Protein AF-A0A2H9LS43-F1 (afdb_monomer_lite)

Sequence (42 aa):
MLGSCAIIAVDEKHNIVDVATNIAKFFEYESCGKCTPCREGT

pLDDT: mean 93.36, std 8.77, range [47.84, 97.81]

Structure (mmCIF, N/CA/C/O backbone):
data_AF-A0A2H9LS43-F1
#
_entry.id   AF-A0A2H9LS43-F1
#
loop_
_atom_site.group_PDB
_atom_site.id
_atom_site.type_symbol
_atom_site.label_atom_id
_atom_site.label_alt_id
_atom_site.label_comp_id
_atom_site.label_asym_id
_atom_site.label_entity_id
_atom_site.label_seq_id
_atom_site.pdbx_PDB_ins_code
_atom_site.Cartn_x
_atom_site.Cartn_y
_atom_site.Cartn_z
_atom_site.occupancy
_atom_site.B_iso_or_equiv
_atom_site.auth_seq_id
_atom_site.auth_comp_id
_atom_site.auth_asym_id
_atom_site.auth_atom_id
_atom_site.pdbx_PDB_model_num
ATOM 1 N N . MET A 1 1 ? 0.239 -6.218 -13.017 1.00 47.84 1 MET A N 1
ATOM 2 C CA . MET A 1 1 ? 1.694 -6.496 -12.998 1.00 47.84 1 MET A CA 1
ATOM 3 C C . MET A 1 1 ? 1.972 -7.334 -11.752 1.00 47.84 1 MET A C 1
ATOM 5 O O . MET A 1 1 ? 1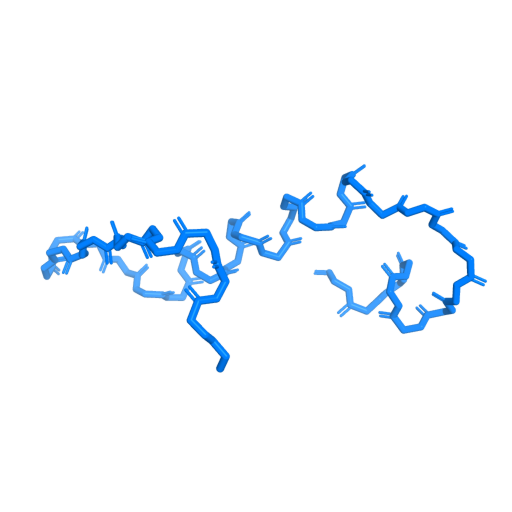.407 -6.996 -10.724 1.00 47.84 1 MET A O 1
ATOM 9 N N . LEU A 1 2 ? 2.745 -8.424 -11.832 1.00 76.12 2 LEU A N 1
ATOM 10 C CA . LEU A 1 2 ? 2.997 -9.340 -10.696 1.00 76.12 2 LEU A CA 1
ATOM 11 C C . LEU A 1 2 ? 4.001 -8.797 -9.662 1.00 76.12 2 LEU A C 1
ATOM 13 O O . LEU A 1 2 ? 4.072 -9.324 -8.557 1.00 76.12 2 LEU A O 1
ATOM 17 N N . GLY A 1 3 ? 4.718 -7.713 -9.986 1.00 88.12 3 GLY A N 1
ATOM 18 C CA . GLY A 1 3 ? 5.538 -6.969 -9.024 1.00 88.12 3 GLY A CA 1
ATOM 19 C C . GLY A 1 3 ? 6.492 -7.870 -8.233 1.00 88.12 3 GLY A C 1
ATOM 20 O O . GLY A 1 3 ? 7.088 -8.787 -8.784 1.00 88.12 3 GLY A O 1
ATOM 21 N N . SER A 1 4 ? 6.611 -7.632 -6.933 1.00 95.44 4 SER A N 1
ATOM 22 C CA . SER A 1 4 ? 7.403 -8.424 -5.981 1.00 95.44 4 SER A CA 1
ATOM 23 C C . SER A 1 4 ? 6.805 -9.798 -5.629 1.00 95.44 4 SER A C 1
ATOM 25 O O . SER A 1 4 ? 7.307 -10.458 -4.723 1.00 95.44 4 SER A O 1
ATOM 27 N N . CYS A 1 5 ? 5.720 -10.222 -6.287 1.00 95.31 5 CYS A N 1
ATOM 28 C CA . CYS A 1 5 ? 4.909 -11.383 -5.904 1.00 95.31 5 CYS A CA 1
ATOM 29 C C . CYS A 1 5 ? 4.407 -11.339 -4.443 1.00 95.31 5 CYS A C 1
ATOM 31 O O . CYS A 1 5 ? 4.115 -12.380 -3.856 1.00 95.31 5 CYS A O 1
ATOM 33 N N . ALA A 1 6 ? 4.294 -10.145 -3.850 1.00 94.56 6 ALA A N 1
ATOM 34 C CA . ALA A 1 6 ? 3.759 -9.972 -2.504 1.00 94.56 6 ALA A CA 1
ATOM 35 C C . ALA A 1 6 ? 2.227 -10.088 -2.502 1.00 94.56 6 ALA A C 1
ATOM 37 O O . ALA A 1 6 ? 1.549 -9.503 -3.348 1.00 94.56 6 ALA A O 1
ATOM 38 N N . ILE A 1 7 ? 1.688 -10.815 -1.521 1.00 95.69 7 ILE A N 1
ATOM 39 C CA . ILE A 1 7 ? 0.247 -10.969 -1.302 1.00 95.69 7 ILE A CA 1
ATOM 40 C C . ILE A 1 7 ? -0.093 -10.368 0.061 1.00 95.69 7 ILE A C 1
ATOM 42 O O . ILE A 1 7 ? 0.484 -10.761 1.073 1.00 95.69 7 ILE A O 1
ATOM 46 N N . ILE A 1 8 ? -1.044 -9.434 0.083 1.00 95.12 8 ILE A N 1
ATOM 47 C CA . ILE A 1 8 ? -1.602 -8.863 1.313 1.00 95.12 8 ILE A CA 1
ATOM 48 C C . ILE A 1 8 ? -3.007 -9.439 1.486 1.00 95.12 8 ILE A C 1
ATOM 50 O O . ILE A 1 8 ? -3.898 -9.147 0.690 1.00 95.12 8 ILE A O 1
ATOM 54 N N . ALA A 1 9 ? -3.194 -10.277 2.505 1.00 96.56 9 ALA A N 1
ATOM 55 C CA . ALA A 1 9 ? -4.502 -10.803 2.880 1.00 96.56 9 ALA A CA 1
ATOM 56 C C . ALA A 1 9 ? -5.153 -9.880 3.920 1.00 96.56 9 ALA A C 1
ATOM 58 O O . ALA A 1 9 ? -4.517 -9.520 4.911 1.00 96.56 9 ALA A O 1
ATOM 59 N N . VAL A 1 10 ? -6.413 -9.506 3.695 1.00 97.25 10 VAL A N 1
ATOM 60 C CA . VAL A 1 10 ? -7.184 -8.625 4.581 1.00 97.25 10 VAL A CA 1
ATOM 61 C C . VAL A 1 10 ? -8.468 -9.345 4.982 1.00 97.25 10 VAL A C 1
ATOM 63 O O . VAL A 1 10 ? -9.219 -9.787 4.117 1.00 97.25 10 VAL A O 1
ATOM 66 N N . ASP A 1 11 ? -8.683 -9.484 6.289 1.00 96.88 11 ASP A N 1
ATOM 67 C CA . ASP A 1 11 ? -9.879 -10.097 6.883 1.00 96.88 11 ASP A CA 1
ATOM 68 C C . ASP A 1 11 ? -11.004 -9.062 7.071 1.00 96.88 11 ASP A C 1
ATOM 70 O O . ASP A 1 11 ? -10.749 -7.860 7.156 1.00 96.88 11 ASP A O 1
ATOM 74 N N . GLU A 1 12 ? -12.242 -9.528 7.216 1.00 96.69 12 GLU A N 1
ATOM 75 C CA . GLU A 1 12 ? -13.471 -8.727 7.344 1.00 96.69 12 GLU A CA 1
ATOM 76 C C . GLU A 1 12 ? -13.499 -7.783 8.557 1.00 96.69 12 GLU A C 1
ATOM 78 O O . GLU A 1 12 ? -14.282 -6.836 8.608 1.00 96.69 12 GLU A O 1
ATOM 83 N N . LYS A 1 13 ? -12.606 -8.000 9.525 1.00 97.81 13 LYS A N 1
ATOM 84 C CA . LYS A 1 13 ? -12.416 -7.118 10.684 1.00 97.81 13 LYS A CA 1
ATOM 85 C C . LYS A 1 13 ? -11.728 -5.795 10.343 1.00 97.81 13 LYS A C 1
ATOM 87 O O . LYS A 1 13 ? -11.711 -4.901 11.185 1.00 97.81 13 LYS A O 1
ATOM 92 N N . HIS A 1 14 ? -11.142 -5.670 9.152 1.00 96.88 14 HIS A N 1
ATOM 93 C CA . HIS A 1 14 ? -10.447 -4.463 8.718 1.00 96.88 14 HIS A CA 1
ATOM 94 C C . HIS A 1 14 ? -11.260 -3.716 7.664 1.00 96.88 14 HIS A C 1
ATOM 96 O O . HIS A 1 14 ? -11.716 -4.285 6.674 1.00 96.88 14 HIS A O 1
ATOM 102 N N . ASN A 1 15 ? -11.387 -2.405 7.845 1.00 97.38 15 ASN A N 1
ATOM 103 C CA . ASN A 1 15 ? -11.984 -1.538 6.844 1.00 97.38 15 ASN A CA 1
ATOM 104 C C . ASN A 1 15 ? -11.014 -1.350 5.668 1.00 97.38 15 ASN A C 1
ATOM 106 O O . ASN A 1 15 ? -9.898 -0.853 5.830 1.00 97.38 15 ASN A O 1
ATOM 110 N N . ILE A 1 16 ? -11.459 -1.710 4.464 1.00 97.06 16 ILE A N 1
ATOM 111 C CA . ILE A 1 16 ? -10.639 -1.623 3.253 1.00 97.06 16 ILE A CA 1
ATOM 112 C C . ILE A 1 16 ? -10.248 -0.180 2.894 1.00 97.06 16 ILE A C 1
ATOM 114 O O . ILE A 1 16 ? -9.188 0.040 2.311 1.00 97.06 16 ILE A O 1
ATOM 118 N N . VAL A 1 17 ? -11.058 0.811 3.284 1.00 97.69 17 VAL A N 1
ATOM 119 C CA . VAL A 1 17 ? 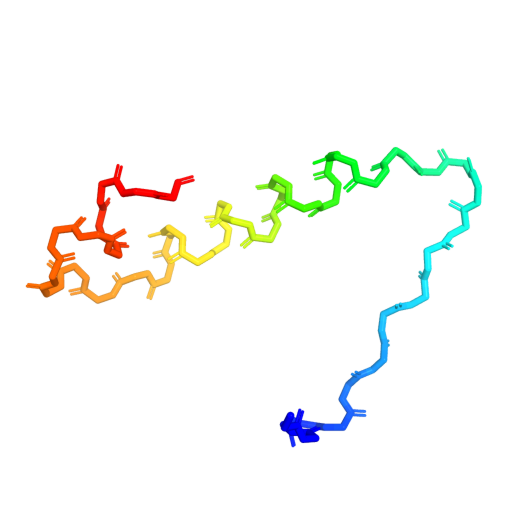-10.753 2.233 3.067 1.00 97.69 17 VAL A CA 1
ATOM 120 C C . VAL A 1 17 ? -9.551 2.659 3.905 1.00 97.69 17 VAL A C 1
ATOM 122 O O . VAL A 1 17 ? -8.670 3.359 3.404 1.00 97.69 17 VAL A O 1
ATOM 125 N N . ASP A 1 18 ? -9.465 2.187 5.147 1.00 97.56 18 ASP A N 1
ATOM 126 C CA . ASP A 1 18 ? -8.348 2.506 6.039 1.00 97.56 18 ASP A CA 1
ATOM 127 C C . ASP A 1 18 ? -7.050 1.865 5.533 1.00 97.56 18 ASP A C 1
ATOM 129 O O . ASP A 1 18 ? -6.001 2.510 5.520 1.00 97.56 18 ASP A O 1
ATOM 133 N N . VAL A 1 19 ? -7.127 0.630 5.022 1.00 97.62 19 VAL A N 1
ATOM 134 C CA . VAL A 1 19 ? -5.988 -0.060 4.390 1.00 97.62 19 VAL A CA 1
ATOM 135 C C . VAL A 1 19 ? -5.491 0.707 3.164 1.00 97.62 19 VAL A C 1
ATOM 137 O O . VAL A 1 19 ? -4.293 0.971 3.051 1.00 97.62 19 VAL A O 1
ATOM 1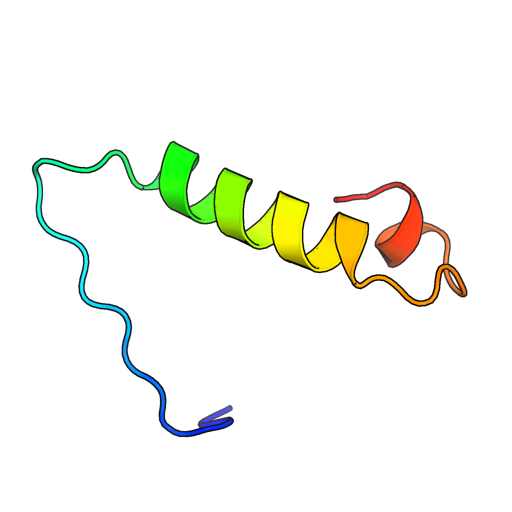40 N N . ALA A 1 20 ? -6.392 1.108 2.265 1.00 97.06 20 ALA A N 1
ATOM 141 C CA . ALA A 1 20 ? -6.032 1.878 1.076 1.00 97.06 20 ALA A CA 1
ATOM 142 C C . ALA A 1 20 ? -5.421 3.241 1.440 1.00 97.06 20 ALA A C 1
ATOM 144 O O . ALA A 1 20 ? -4.396 3.626 0.880 1.00 97.06 20 ALA A O 1
ATOM 145 N N . THR A 1 21 ? -5.996 3.929 2.429 1.00 96.69 21 THR A N 1
ATOM 146 C CA . THR A 1 21 ? -5.490 5.217 2.928 1.00 96.69 21 THR A CA 1
ATOM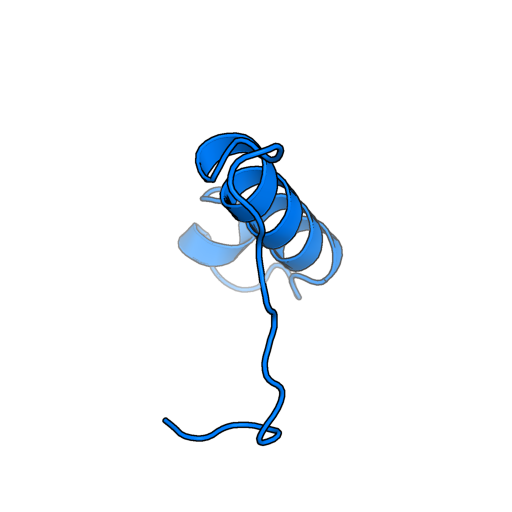 147 C C . THR A 1 21 ? -4.09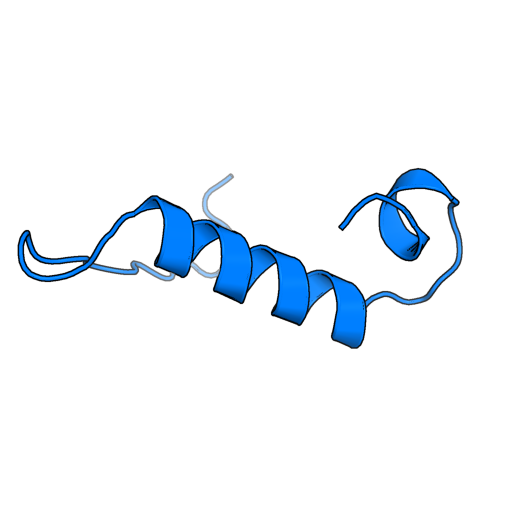9 5.072 3.542 1.00 96.69 21 THR A C 1
ATOM 149 O O . THR A 1 21 ? -3.237 5.923 3.343 1.00 96.69 21 THR A O 1
ATOM 152 N N . ASN A 1 22 ? -3.840 3.984 4.269 1.00 96.75 22 ASN A N 1
ATOM 153 C CA . ASN A 1 22 ? -2.521 3.722 4.838 1.00 96.75 22 ASN A CA 1
ATOM 154 C C . ASN A 1 22 ? -1.460 3.468 3.754 1.00 96.75 22 ASN A C 1
ATOM 156 O O . ASN A 1 22 ? -0.340 3.963 3.855 1.00 96.75 22 ASN A O 1
ATOM 160 N N . ILE A 1 23 ? -1.817 2.737 2.694 1.00 96.56 23 ILE A N 1
ATOM 161 C CA . ILE A 1 23 ? -0.927 2.509 1.546 1.00 96.56 23 ILE A CA 1
ATOM 162 C C . ILE A 1 23 ? -0.654 3.823 0.800 1.00 96.56 23 ILE A C 1
ATOM 164 O O . ILE A 1 23 ? 0.487 4.080 0.426 1.00 96.56 23 ILE A O 1
ATOM 168 N N . ALA A 1 24 ? -1.670 4.670 0.619 1.00 95.56 24 ALA A N 1
ATOM 169 C CA . ALA A 1 24 ? -1.507 5.992 0.018 1.00 95.56 24 ALA A CA 1
ATOM 170 C C . ALA A 1 24 ? -0.498 6.838 0.819 1.00 95.56 24 ALA A C 1
ATOM 172 O O . ALA A 1 24 ? 0.515 7.261 0.271 1.00 95.56 24 ALA A O 1
ATOM 173 N N . LYS A 1 25 ? -0.670 6.951 2.141 1.00 96.19 25 LYS A N 1
ATOM 174 C CA . LYS A 1 25 ? 0.272 7.668 3.023 1.00 96.19 25 LYS A CA 1
ATOM 175 C C . LYS A 1 25 ? 1.707 7.144 2.952 1.00 96.19 25 LYS A C 1
ATOM 177 O O . LYS A 1 25 ? 2.652 7.921 3.036 1.00 96.19 25 LYS A O 1
ATOM 182 N N . PHE A 1 26 ? 1.890 5.832 2.793 1.00 96.31 26 PHE A N 1
ATOM 183 C CA . PHE A 1 26 ? 3.222 5.265 2.579 1.00 96.31 26 PHE A CA 1
ATOM 184 C C . PHE A 1 26 ? 3.857 5.803 1.288 1.00 96.31 26 PHE A C 1
ATOM 186 O O . PHE A 1 26 ? 5.010 6.226 1.300 1.00 96.31 26 PHE A O 1
ATOM 193 N N . PHE A 1 27 ? 3.103 5.836 0.187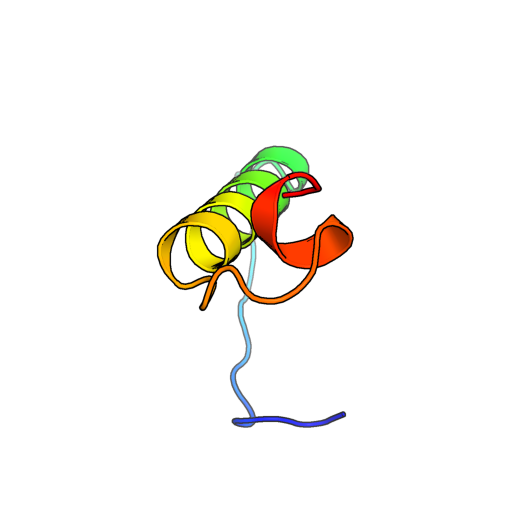 1.00 95.31 27 PHE A N 1
ATOM 194 C CA . PHE A 1 27 ? 3.593 6.378 -1.080 1.00 95.31 27 PHE A CA 1
ATOM 195 C C . PHE A 1 27 ? 3.779 7.897 -1.064 1.00 95.31 27 PHE A C 1
ATOM 197 O O . PHE A 1 27 ? 4.649 8.384 -1.778 1.00 95.31 27 PHE A O 1
ATOM 204 N N . GLU A 1 28 ? 3.020 8.633 -0.251 1.00 95.50 28 GLU A N 1
ATOM 205 C CA . GLU A 1 28 ? 3.256 10.057 0.006 1.00 95.50 28 GLU A CA 1
ATOM 206 C C . GLU A 1 28 ? 4.627 10.267 0.665 1.00 95.50 28 GLU A C 1
ATOM 208 O O . GLU A 1 28 ? 5.448 11.036 0.165 1.00 95.50 28 GLU A O 1
ATOM 213 N N . TYR A 1 29 ? 4.902 9.524 1.743 1.00 95.94 29 TYR A N 1
ATOM 214 C CA . TYR A 1 29 ? 6.156 9.614 2.492 1.00 95.94 29 TYR A CA 1
ATOM 215 C C . TYR A 1 29 ? 7.378 9.199 1.658 1.00 95.94 29 TYR A C 1
ATOM 217 O O . TYR A 1 29 ? 8.421 9.846 1.717 1.00 95.94 29 TYR A O 1
ATOM 225 N N . GLU A 1 30 ? 7.240 8.148 0.848 1.00 96.88 30 GLU A N 1
ATOM 226 C CA . GLU A 1 30 ? 8.306 7.633 -0.024 1.00 96.88 30 GLU A CA 1
ATOM 227 C C . GLU A 1 30 ? 8.367 8.333 -1.395 1.00 96.88 30 GLU A C 1
ATOM 229 O O . GLU A 1 30 ? 9.183 7.984 -2.255 1.00 96.88 30 GLU A O 1
ATOM 234 N N . SER A 1 31 ? 7.500 9.318 -1.644 1.00 96.12 31 SER A N 1
ATOM 235 C CA . SER A 1 31 ? 7.469 10.036 -2.915 1.00 96.12 31 SER A CA 1
ATOM 236 C C . SER A 1 31 ? 8.778 10.792 -3.138 1.00 96.12 31 SER A C 1
ATOM 238 O O . SER A 1 31 ? 9.235 11.569 -2.304 1.00 96.12 31 SER A O 1
ATOM 240 N N . CYS A 1 32 ? 9.357 10.667 -4.334 1.00 96.75 32 CYS A N 1
ATOM 241 C CA . CYS A 1 32 ? 10.523 11.468 -4.721 1.00 96.75 32 CYS A CA 1
ATOM 242 C C . CYS A 1 32 ? 10.179 12.945 -5.010 1.00 96.75 32 CYS A C 1
ATOM 244 O O . CYS A 1 32 ? 11.068 13.740 -5.317 1.00 96.75 32 CYS A O 1
ATOM 246 N N . GLY A 1 33 ? 8.890 13.311 -4.988 1.00 95.06 33 GLY A N 1
ATOM 247 C CA . GLY A 1 33 ? 8.414 14.691 -5.104 1.00 95.06 33 GLY A CA 1
ATOM 248 C C . GLY A 1 33 ? 8.491 15.318 -6.502 1.00 95.06 33 GLY A C 1
ATOM 249 O O . GLY A 1 33 ? 8.238 16.515 -6.647 1.00 95.06 33 GLY A O 1
ATOM 250 N N . LYS A 1 34 ? 8.829 14.553 -7.548 1.00 96.38 34 LYS A N 1
ATOM 251 C CA . LYS A 1 34 ? 9.135 15.098 -8.886 1.00 96.38 34 LYS A CA 1
ATOM 252 C C . LYS A 1 34 ? 7.917 15.614 -9.663 1.00 96.38 34 LYS A C 1
ATOM 254 O O . LYS A 1 34 ? 8.026 16.627 -10.350 1.00 96.38 34 LYS A O 1
ATOM 259 N N . CYS A 1 35 ? 6.776 14.929 -9.598 1.00 96.50 35 CYS A N 1
ATOM 260 C CA . CYS A 1 35 ? 5.562 15.302 -10.329 1.00 96.50 35 CYS A CA 1
ATOM 261 C C . CYS A 1 35 ? 4.412 15.622 -9.367 1.00 96.50 35 CYS A C 1
ATOM 263 O O . CYS A 1 35 ? 4.189 14.910 -8.392 1.00 96.50 35 CYS A O 1
ATOM 265 N N . THR A 1 36 ? 3.655 16.680 -9.671 1.00 95.06 36 THR A N 1
ATOM 266 C CA . THR A 1 36 ? 2.509 17.146 -8.873 1.00 95.06 36 THR A CA 1
ATOM 267 C C . THR A 1 36 ? 1.510 16.046 -8.500 1.00 95.06 36 THR A C 1
ATOM 269 O O . THR A 1 36 ? 1.187 15.966 -7.320 1.00 95.06 36 THR A O 1
ATOM 272 N N . PRO A 1 37 ? 1.057 15.153 -9.408 1.00 93.44 37 PRO A N 1
ATOM 273 C CA . PRO A 1 37 ? 0.105 14.112 -9.014 1.00 93.44 37 PRO A CA 1
ATOM 274 C C . PRO A 1 37 ? 0.655 13.145 -7.955 1.00 93.44 37 PRO A C 1
ATOM 276 O O . PRO A 1 37 ? -0.114 12.645 -7.152 1.00 93.44 37 PRO A O 1
ATOM 279 N N . CYS A 1 38 ? 1.967 12.896 -7.922 1.00 91.88 38 CYS A N 1
ATOM 280 C CA . CYS A 1 38 ? 2.588 11.983 -6.955 1.00 91.88 38 CYS A CA 1
ATOM 281 C C . CYS A 1 38 ? 3.036 12.687 -5.663 1.00 91.88 38 CYS A C 1
ATOM 283 O O . CYS A 1 38 ? 3.316 12.020 -4.673 1.00 91.88 38 CYS A O 1
ATOM 285 N N . ARG A 1 39 ? 3.173 14.019 -5.671 1.00 93.00 39 ARG A N 1
ATOM 286 C CA . ARG A 1 39 ? 3.559 14.803 -4.486 1.00 93.00 39 ARG A CA 1
ATOM 287 C C . ARG A 1 39 ? 2.354 15.340 -3.716 1.00 93.00 39 ARG A C 1
ATOM 289 O O . ARG A 1 39 ? 2.403 15.387 -2.501 1.00 93.00 39 ARG A O 1
ATOM 296 N N . GLU A 1 40 ? 1.307 15.756 -4.423 1.00 93.00 40 GLU A N 1
ATOM 297 C CA . GLU A 1 40 ? 0.145 16.448 -3.840 1.00 93.00 40 GLU A CA 1
ATOM 298 C C . GLU A 1 40 ? -1.151 15.620 -3.933 1.00 93.00 40 GLU A C 1
ATOM 300 O O . GLU A 1 40 ? -2.186 16.041 -3.429 1.00 93.00 40 GLU A O 1
ATOM 305 N N . GLY A 1 41 ? -1.142 14.505 -4.676 1.00 85.38 41 GLY A N 1
ATOM 306 C CA . GLY A 1 41 ? -2.344 13.724 -5.005 1.00 85.38 41 GLY A CA 1
ATOM 307 C C . GLY A 1 41 ? -2.539 12.454 -4.178 1.00 85.38 41 GLY A C 1
ATOM 308 O O . GLY A 1 41 ? -3.407 11.653 -4.528 1.00 85.38 41 GLY A O 1
ATOM 309 N N . THR A 1 42 ? -1.721 12.263 -3.144 1.00 72.25 42 THR A N 1
ATOM 310 C CA . THR A 1 42 ? -1.723 11.093 -2.254 1.00 72.25 42 THR A CA 1
ATOM 311 C C . THR A 1 42 ? -2.182 11.518 -0.870 1.00 72.25 42 THR A C 1
ATOM 313 O O . THR A 1 42 ? -2.928 10.732 -0.243 1.00 72.25 42 THR A O 1
#

Secondary structure (DSSP, 8-state):
--TT-------TTS-HHHHHHHHHHHHHHT----SHHHHH--

Foldseek 3Di:
DCPPVDDDDDDPVDDVVVVVVVVLVVQCVVPPCPDCCSPPVD

Radius of gyration: 12.82 Å; chains: 1; bounding box: 24×28×24 Å